Protein AF-A0A314ZQD2-F1 (afdb_monomer)

Secondary structure (DSSP, 8-state):
--EEEEES-EEEGGGS-TTSSTT-SEEEEES-EEES---GGGGTT-TT--EEEEES-B-GGG----TT-----------

Structure (mmCIF, N/CA/C/O backbone):
data_AF-A0A314ZQD2-F1
#
_entry.id   AF-A0A314ZQD2-F1
#
loop_
_atom_site.group_PDB
_atom_site.id
_atom_site.type_symbol
_atom_site.label_atom_id
_atom_site.label_alt_id
_atom_site.label_comp_id
_atom_site.label_asym_id
_atom_site.label_entity_id
_atom_site.label_seq_id
_atom_site.pdbx_PDB_ins_code
_atom_site.Cartn_x
_atom_site.Cartn_y
_atom_site.Cartn_z
_atom_site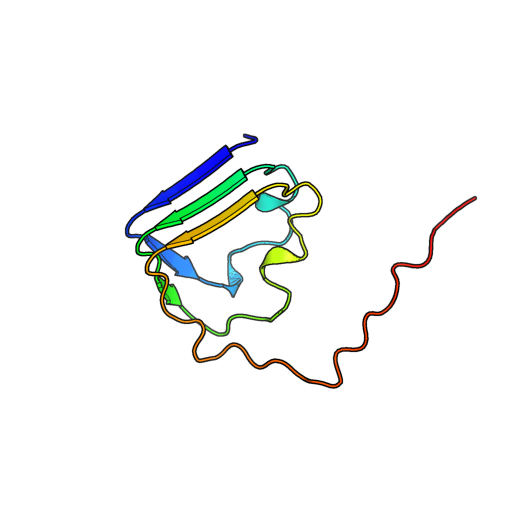.occupancy
_atom_site.B_iso_or_equiv
_atom_site.auth_seq_id
_atom_site.auth_comp_id
_atom_site.auth_asym_id
_atom_site.auth_atom_id
_atom_site.pdbx_PDB_model_num
ATOM 1 N N . MET A 1 1 ? -15.411 5.429 5.142 1.00 58.28 1 MET A N 1
ATOM 2 C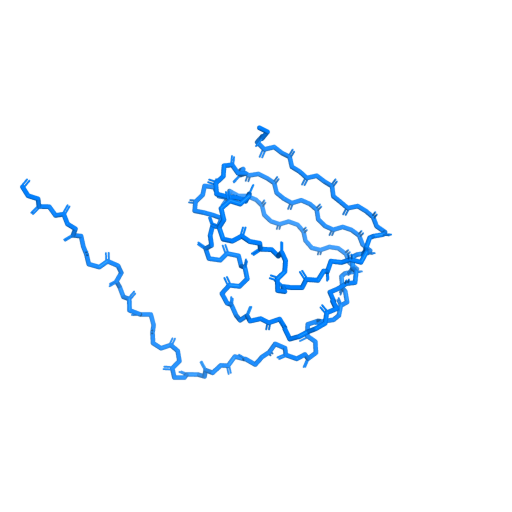 CA . MET A 1 1 ? -14.967 4.044 4.866 1.00 58.28 1 MET A CA 1
ATOM 3 C C . MET A 1 1 ? -13.790 3.767 5.783 1.00 58.28 1 MET A C 1
ATOM 5 O O . MET A 1 1 ? -12.864 4.556 5.740 1.00 58.28 1 MET A O 1
ATOM 9 N N . ARG A 1 2 ? -13.855 2.748 6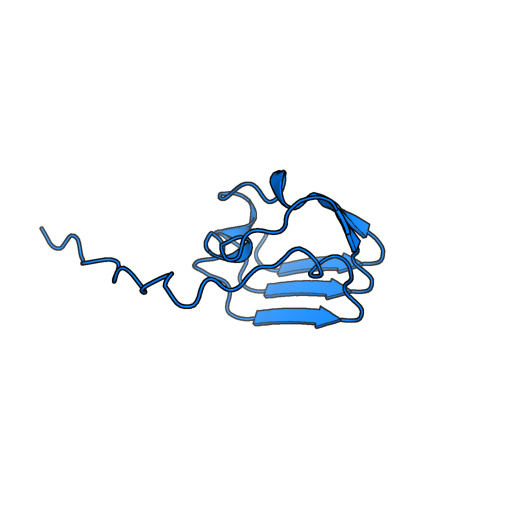.651 1.00 82.62 2 ARG A N 1
ATOM 10 C CA . ARG A 1 2 ? -12.770 2.415 7.605 1.00 82.62 2 ARG A CA 1
ATOM 11 C C . ARG A 1 2 ? -11.921 1.221 7.159 1.00 82.62 2 ARG A C 1
ATOM 13 O O . ARG A 1 2 ? -10.760 1.120 7.521 1.00 82.62 2 ARG A O 1
ATOM 20 N N . HIS A 1 3 ? -12.490 0.360 6.325 1.00 87.44 3 HIS A N 1
ATOM 21 C CA . HIS A 1 3 ? -11.823 -0.799 5.758 1.00 87.44 3 HIS A CA 1
ATOM 22 C C . HIS A 1 3 ? -11.775 -0.648 4.237 1.00 87.44 3 HIS A C 1
ATOM 24 O O . HIS A 1 3 ? -12.804 -0.354 3.621 1.00 87.44 3 HIS A O 1
ATOM 30 N N . LEU A 1 4 ? -10.599 -0.834 3.645 1.00 84.88 4 LEU A N 1
ATOM 31 C CA . LEU A 1 4 ? -10.397 -0.846 2.201 1.00 84.88 4 LEU A CA 1
ATOM 32 C C . LEU A 1 4 ? -9.629 -2.107 1.817 1.00 84.88 4 LEU A C 1
ATOM 34 O O . LEU A 1 4 ? -8.532 -2.340 2.314 1.00 84.88 4 LEU A O 1
ATOM 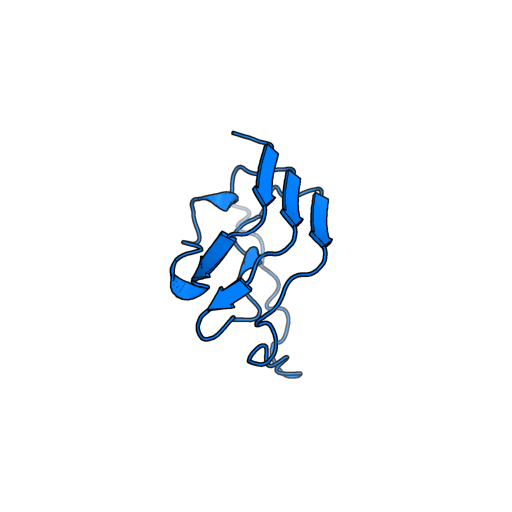38 N N . SER A 1 5 ? -10.202 -2.891 0.908 1.00 89.06 5 SER A N 1
ATOM 39 C CA . SER A 1 5 ? -9.546 -4.053 0.317 1.00 89.06 5 SER A CA 1
ATOM 40 C C . SER A 1 5 ? -9.425 -3.849 -1.187 1.00 89.06 5 SER A C 1
ATOM 42 O O . SER A 1 5 ? -10.421 -3.559 -1.854 1.00 89.06 5 SER A O 1
ATOM 44 N N . LEU A 1 6 ? -8.204 -3.946 -1.708 1.00 85.44 6 LEU A N 1
ATOM 45 C CA . LEU A 1 6 ? -7.900 -3.830 -3.129 1.00 85.44 6 LEU A CA 1
ATOM 46 C C . LEU A 1 6 ? -7.156 -5.083 -3.581 1.00 85.44 6 LEU A C 1
ATOM 48 O O . LEU A 1 6 ? -6.086 -5.405 -3.069 1.00 85.44 6 LEU A O 1
ATOM 52 N N . GLY A 1 7 ? -7.733 -5.770 -4.563 1.00 89.88 7 GLY A N 1
ATOM 53 C CA . GLY A 1 7 ? -7.195 -6.996 -5.139 1.00 89.88 7 GLY A CA 1
ATOM 54 C C . GLY A 1 7 ? -6.861 -6.820 -6.616 1.00 89.88 7 GLY A C 1
ATOM 55 O O . GLY A 1 7 ? -7.650 -6.213 -7.344 1.00 89.88 7 GLY A O 1
ATOM 56 N N . THR A 1 8 ? -5.751 -7.384 -7.100 1.00 89.31 8 THR A N 1
ATOM 57 C CA . THR A 1 8 ? -5.440 -7.484 -8.547 1.00 89.31 8 THR A CA 1
ATOM 58 C C . THR A 1 8 ? -5.426 -6.129 -9.278 1.00 89.31 8 THR A C 1
ATOM 60 O O . THR A 1 8 ? -5.793 -6.015 -10.449 1.00 89.31 8 THR A O 1
ATOM 63 N N . CYS A 1 9 ? -5.011 -5.064 -8.587 1.00 84.25 9 CYS A N 1
ATOM 64 C CA . CYS A 1 9 ? -5.056 -3.692 -9.097 1.00 84.25 9 CYS A CA 1
ATOM 65 C C . CYS A 1 9 ? -3.659 -3.108 -9.325 1.00 84.25 9 CYS A C 1
ATOM 67 O O . CYS A 1 9 ? -2.688 -3.474 -8.666 1.00 84.25 9 CYS A O 1
ATOM 69 N N . LYS A 1 10 ? -3.559 -2.134 -10.237 1.00 85.19 10 LYS A N 1
ATOM 70 C CA . LYS A 1 10 ? -2.354 -1.309 -10.388 1.00 85.19 10 LYS A CA 1
ATOM 71 C C . LYS A 1 10 ? -2.540 -0.010 -9.615 1.00 85.19 10 LYS A C 1
ATOM 73 O O . LYS A 1 10 ? -3.366 0.814 -10.002 1.00 85.19 10 LYS A O 1
ATOM 78 N N . LEU A 1 11 ? -1.770 0.179 -8.551 1.00 80.00 11 LEU A N 1
ATOM 79 C CA . LEU A 1 11 ? -1.750 1.429 -7.800 1.00 80.00 11 LEU A CA 1
ATOM 80 C C . LEU A 1 11 ? -0.596 2.292 -8.278 1.00 80.00 11 LEU A C 1
ATOM 82 O O . LEU A 1 11 ? 0.548 1.855 -8.311 1.00 80.00 11 LEU A O 1
ATOM 86 N N . ARG A 1 12 ? -0.878 3.540 -8.638 1.00 76.88 12 ARG A N 1
ATOM 87 C CA . ARG A 1 12 ? 0.193 4.512 -8.842 1.00 76.88 12 ARG A CA 1
ATOM 88 C C . ARG A 1 12 ? 0.526 5.159 -7.511 1.00 76.88 12 ARG A C 1
ATOM 90 O O . ARG A 1 12 ? -0.358 5.749 -6.892 1.00 76.88 12 ARG A O 1
ATOM 97 N N . ALA A 1 13 ? 1.781 5.046 -7.091 1.00 69.12 13 ALA A N 1
ATOM 98 C CA . ALA A 1 13 ? 2.226 5.539 -5.792 1.00 69.12 13 ALA A CA 1
ATOM 99 C C . ALA A 1 13 ? 2.014 7.054 -5.640 1.00 69.12 13 ALA A C 1
ATOM 101 O O . ALA A 1 13 ? 1.517 7.503 -4.615 1.00 69.12 13 ALA A O 1
ATOM 102 N N . ASN A 1 14 ? 2.216 7.817 -6.718 1.00 65.56 14 ASN A N 1
ATOM 103 C CA . ASN A 1 14 ? 1.947 9.259 -6.757 1.00 65.56 14 ASN A CA 1
ATOM 104 C C . ASN A 1 14 ? 0.463 9.653 -6.595 1.00 65.56 14 ASN A C 1
ATOM 106 O O . ASN A 1 14 ? 0.151 10.824 -6.407 1.00 65.56 14 ASN A O 1
ATOM 110 N N . ASN A 1 15 ? -0.458 8.693 -6.714 1.00 60.19 15 ASN A N 1
ATOM 111 C CA . ASN A 1 15 ? -1.902 8.899 -6.608 1.00 60.19 15 ASN A CA 1
ATOM 112 C C . ASN A 1 15 ? -2.481 8.360 -5.301 1.00 60.19 15 ASN A C 1
ATOM 114 O O . ASN A 1 15 ? -3.687 8.499 -5.066 1.00 60.19 15 ASN A O 1
ATOM 118 N N . ILE A 1 16 ? -1.642 7.793 -4.429 1.00 64.56 16 ILE A N 1
ATOM 119 C CA . ILE A 1 16 ? -1.979 7.604 -3.020 1.00 64.56 16 ILE A CA 1
ATOM 120 C C . ILE A 1 16 ? -1.904 8.984 -2.369 1.00 64.56 16 ILE A C 1
ATOM 122 O O . ILE A 1 16 ? -0.990 9.342 -1.641 1.00 64.56 16 ILE A O 1
ATOM 126 N N . SER A 1 17 ? -2.858 9.830 -2.748 1.00 55.84 17 SER A N 1
ATOM 127 C CA . SER A 1 17 ? -2.989 11.179 -2.234 1.00 55.84 17 SER A CA 1
ATOM 128 C C . SER A 1 17 ? -3.163 11.098 -0.722 1.00 55.84 17 SER A C 1
ATOM 130 O O . SER A 1 17 ? -4.094 10.432 -0.254 1.00 55.84 17 SER A O 1
ATOM 132 N N . VAL A 1 18 ? -2.301 11.831 -0.018 1.00 58.09 18 VAL A N 1
ATOM 133 C CA . VAL A 1 18 ? -2.063 11.942 1.436 1.00 58.09 18 VAL A CA 1
ATOM 134 C C . VAL A 1 18 ? -3.337 12.178 2.287 1.00 58.09 18 VAL A C 1
ATOM 136 O O . VAL A 1 18 ? -3.286 12.239 3.505 1.00 58.09 18 VAL A O 1
ATOM 139 N N . GLY A 1 19 ? -4.524 12.284 1.686 1.00 60.91 19 GLY A N 1
ATOM 140 C CA . GLY A 1 19 ? -5.799 12.442 2.393 1.00 60.91 19 GLY A CA 1
ATOM 141 C C . GLY A 1 19 ? -6.791 11.283 2.259 1.00 6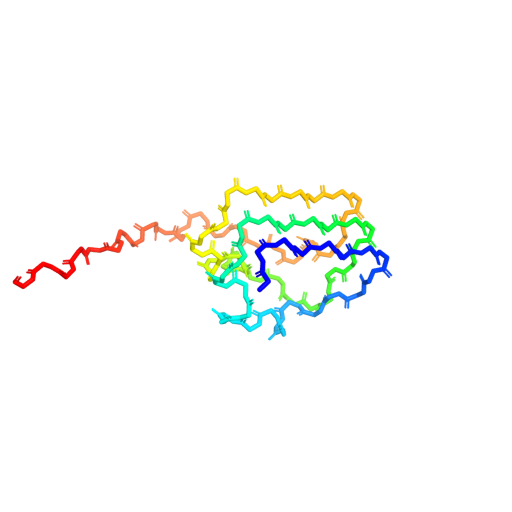0.91 19 GLY A C 1
ATOM 142 O O . GLY A 1 19 ? -7.701 11.182 3.075 1.00 60.91 19 GLY A O 1
ATOM 143 N N . ARG A 1 20 ? -6.671 10.395 1.260 1.00 65.31 20 ARG A N 1
ATOM 144 C CA . ARG A 1 20 ? -7.721 9.376 1.021 1.00 65.31 20 ARG A CA 1
ATOM 145 C C . ARG A 1 20 ? -7.687 8.225 2.017 1.00 65.31 20 ARG A C 1
ATOM 147 O O . ARG A 1 20 ? -8.717 7.599 2.252 1.00 65.31 20 ARG A O 1
ATOM 154 N N . PHE A 1 21 ? -6.520 7.954 2.589 1.00 72.38 21 PHE A N 1
ATOM 155 C CA . PHE A 1 21 ? -6.313 6.839 3.509 1.00 72.38 21 PHE A CA 1
ATOM 156 C C . PHE A 1 21 ? -6.200 7.266 4.975 1.00 72.38 21 PHE A C 1
ATOM 158 O O . PHE A 1 21 ? -6.163 6.410 5.849 1.00 72.38 21 PHE A O 1
ATOM 165 N N . SER A 1 22 ? -6.263 8.567 5.274 1.00 73.81 22 SER A N 1
ATOM 166 C CA . SER A 1 22 ? -6.196 9.094 6.649 1.00 73.81 22 SER A CA 1
ATOM 167 C C . SER A 1 22 ? -7.354 8.660 7.548 1.00 73.81 22 SER A C 1
ATOM 169 O O . SER A 1 22 ? -7.268 8.727 8.771 1.00 73.81 22 SER A O 1
ATOM 171 N N . THR A 1 23 ? -8.453 8.200 6.950 1.00 81.94 23 THR A N 1
ATOM 172 C CA . THR A 1 23 ? -9.627 7.688 7.671 1.00 81.94 23 THR A CA 1
ATOM 173 C C . THR A 1 23 ? -9.709 6.162 7.698 1.00 81.94 23 THR A C 1
ATOM 175 O O . THR A 1 23 ? -10.623 5.622 8.327 1.00 81.94 23 THR A O 1
ATOM 178 N N . LEU A 1 24 ? -8.782 5.467 7.028 1.00 83.31 24 LEU A N 1
ATOM 179 C CA . LEU A 1 24 ? -8.734 4.010 7.026 1.00 83.31 24 LEU A CA 1
ATOM 180 C C . LEU A 1 24 ? -8.089 3.501 8.309 1.00 83.31 24 LEU A C 1
ATOM 182 O O . LEU A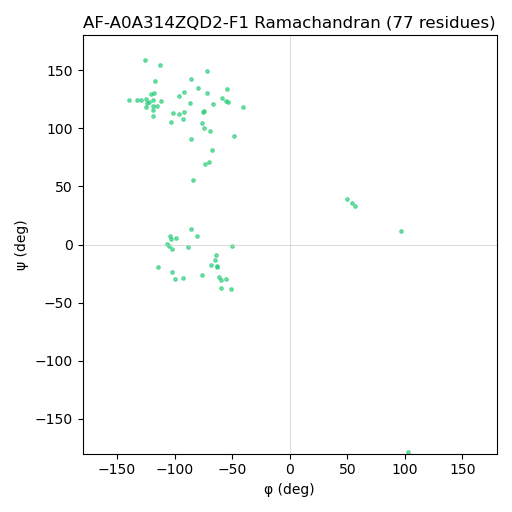 1 24 ? -7.036 3.980 8.712 1.00 83.31 24 LEU A O 1
ATOM 186 N N . THR A 1 25 ? -8.719 2.493 8.898 1.00 88.38 25 THR A N 1
ATOM 187 C CA . THR A 1 25 ? -8.180 1.702 10.007 1.00 88.38 25 THR A CA 1
ATOM 188 C C . THR A 1 25 ? -7.606 0.383 9.506 1.00 88.38 25 THR A C 1
ATOM 190 O O . THR A 1 25 ? -6.640 -0.125 10.063 1.00 88.38 25 THR A O 1
ATOM 193 N N . ASN A 1 26 ? -8.144 -0.152 8.407 1.00 89.00 26 ASN A N 1
ATOM 194 C CA . ASN A 1 26 ? -7.701 -1.413 7.827 1.00 89.00 26 ASN A CA 1
ATOM 195 C C . ASN A 1 26 ? -7.507 -1.265 6.317 1.00 89.00 26 ASN A C 1
ATOM 197 O O . ASN A 1 26 ? -8.445 -0.901 5.599 1.00 89.00 26 ASN A O 1
ATOM 201 N N . LEU A 1 27 ? -6.310 -1.598 5.841 1.00 87.19 27 LEU A N 1
ATOM 202 C CA . LEU A 1 27 ? -5.954 -1.602 4.427 1.00 87.19 27 LEU A CA 1
ATOM 203 C C . LEU A 1 27 ? -5.415 -2.977 4.041 1.00 87.19 27 LEU A C 1
ATOM 205 O O . LEU A 1 27 ? -4.398 -3.425 4.566 1.00 87.19 27 LEU A O 1
ATOM 209 N N . VAL A 1 28 ? -6.098 -3.638 3.112 1.00 90.00 28 VAL A N 1
ATOM 210 C CA . VAL A 1 28 ? -5.707 -4.942 2.574 1.00 90.00 28 VAL A CA 1
ATOM 211 C C . VAL A 1 28 ? -5.390 -4.776 1.096 1.00 90.00 28 VAL A C 1
ATOM 213 O O . VAL A 1 28 ? -6.247 -4.364 0.316 1.00 90.00 28 VAL A O 1
ATOM 216 N N . LEU A 1 29 ? -4.153 -5.071 0.709 1.00 87.69 29 LEU A N 1
ATOM 217 C CA . LEU A 1 29 ? -3.696 -5.053 -0.675 1.00 87.69 29 LEU A CA 1
ATOM 218 C C . LEU A 1 29 ? -3.244 -6.464 -1.055 1.00 87.69 29 LEU A C 1
ATOM 220 O O . LEU A 1 29 ? -2.274 -6.965 -0.490 1.00 87.69 29 LEU A O 1
ATOM 224 N N . CYS A 1 30 ? -3.935 -7.082 -2.012 1.00 93.38 30 CYS A N 1
ATOM 225 C CA . CYS A 1 30 ? -3.631 -8.423 -2.514 1.00 93.38 30 CYS A CA 1
ATOM 226 C C . CYS A 1 30 ? -3.341 -8.374 -4.018 1.00 93.38 30 CYS A C 1
ATOM 228 O O . CYS A 1 30 ? -4.127 -7.815 -4.782 1.00 93.38 30 CYS A O 1
ATOM 230 N N . ASP A 1 31 ? -2.233 -8.956 -4.471 1.00 92.00 31 ASP A N 1
ATOM 231 C CA . ASP A 1 31 ? -1.853 -8.986 -5.894 1.00 92.00 31 ASP A CA 1
ATOM 232 C C . ASP A 1 31 ? -1.824 -7.579 -6.532 1.00 92.00 31 ASP A C 1
ATOM 234 O O . ASP A 1 31 ? -2.203 -7.367 -7.689 1.00 92.00 31 ASP A O 1
ATOM 238 N N . VAL A 1 32 ? -1.412 -6.576 -5.748 1.00 86.50 32 VAL A N 1
ATOM 239 C CA . VAL A 1 32 ? -1.358 -5.175 -6.177 1.00 86.50 32 VAL A CA 1
ATOM 240 C C . VAL A 1 32 ? 0.014 -4.847 -6.749 1.00 86.50 32 VAL A C 1
ATOM 242 O O . VAL A 1 32 ? 1.046 -5.090 -6.126 1.00 86.50 32 VAL A O 1
ATOM 245 N N . LYS A 1 33 ? 0.036 -4.222 -7.928 1.00 87.88 33 LYS A N 1
ATOM 246 C CA . LYS A 1 33 ? 1.265 -3.701 -8.534 1.00 87.88 33 LYS A CA 1
ATOM 247 C C . LYS A 1 33 ? 1.358 -2.194 -8.333 1.00 87.88 33 LYS A C 1
ATOM 249 O O . LYS A 1 33 ? 0.589 -1.443 -8.936 1.00 87.88 33 LYS A O 1
ATOM 254 N N . PHE A 1 34 ? 2.325 -1.762 -7.539 1.00 83.94 34 PHE A N 1
ATOM 255 C CA . PHE A 1 34 ? 2.726 -0.370 -7.439 1.00 83.94 34 PHE A CA 1
ATOM 256 C C . PHE A 1 34 ? 3.476 0.042 -8.711 1.00 83.94 34 PHE A C 1
ATOM 258 O O . PHE A 1 34 ? 4.341 -0.675 -9.213 1.00 83.94 34 PHE A O 1
ATOM 265 N N . VAL A 1 35 ? 3.077 1.168 -9.294 1.00 83.38 35 VAL A N 1
ATOM 266 C CA . VAL A 1 35 ? 3.628 1.696 -10.544 1.00 83.38 35 VAL A CA 1
ATOM 267 C C . VAL A 1 35 ? 4.111 3.124 -10.308 1.00 83.38 35 VAL A C 1
ATOM 269 O O . VAL A 1 35 ? 3.326 3.980 -9.897 1.00 83.38 35 VAL A O 1
ATOM 272 N N . GLY A 1 36 ? 5.379 3.379 -10.630 1.00 77.12 36 GLY A N 1
ATOM 273 C CA . GLY A 1 36 ? 6.063 4.651 -10.380 1.00 77.12 36 GLY A CA 1
ATOM 274 C C . GLY A 1 36 ? 6.996 4.575 -9.171 1.00 77.12 36 GLY A C 1
ATOM 275 O O . GLY A 1 36 ? 7.125 3.517 -8.560 1.00 77.12 36 GLY A O 1
ATOM 276 N N . GLU A 1 37 ? 7.643 5.691 -8.838 1.00 73.00 37 GLU A N 1
ATOM 277 C CA . GLU A 1 37 ? 8.456 5.782 -7.623 1.00 73.00 37 GLU A CA 1
ATOM 278 C C . GLU A 1 37 ? 7.561 5.676 -6.390 1.00 73.00 37 GLU A C 1
ATOM 280 O O . GLU A 1 37 ? 6.623 6.456 -6.206 1.00 73.00 37 GLU A O 1
ATOM 285 N N . VAL A 1 38 ? 7.835 4.664 -5.569 1.00 72.69 38 VAL A N 1
ATOM 286 C CA . VAL A 1 38 ? 7.180 4.474 -4.281 1.00 72.69 38 VAL A CA 1
ATOM 287 C C . VAL A 1 38 ? 8.036 5.151 -3.224 1.00 72.69 38 VAL A C 1
ATOM 289 O O . VAL A 1 38 ? 9.112 4.659 -2.891 1.00 72.69 38 VAL A O 1
ATOM 292 N N . GLU A 1 39 ? 7.562 6.279 -2.704 1.00 72.12 39 GLU A N 1
ATOM 293 C CA . GLU A 1 39 ? 8.246 6.953 -1.604 1.00 72.12 39 GLU A CA 1
ATOM 294 C C . GLU A 1 39 ? 8.092 6.171 -0.288 1.00 72.12 39 GLU A C 1
ATOM 296 O O . GLU A 1 39 ? 7.039 5.569 -0.049 1.00 72.12 39 GLU A O 1
ATOM 301 N N . PRO A 1 40 ? 9.079 6.240 0.624 1.00 68.50 40 PRO A N 1
ATOM 302 C CA . PRO A 1 40 ? 8.980 5.641 1.960 1.00 68.50 40 PRO A CA 1
ATOM 303 C C . PRO A 1 40 ? 7.747 6.119 2.740 1.00 68.50 40 PRO A C 1
ATOM 305 O O . PRO A 1 40 ? 7.158 5.380 3.525 1.00 68.50 40 PRO A O 1
ATOM 308 N N . ARG A 1 41 ? 7.305 7.352 2.467 1.00 72.50 41 ARG A N 1
ATOM 309 C CA . ARG A 1 41 ? 6.162 8.010 3.111 1.00 72.50 41 ARG A CA 1
ATOM 310 C C . ARG A 1 41 ? 4.810 7.677 2.472 1.00 72.50 41 ARG A C 1
ATOM 312 O O . ARG A 1 41 ? 3.817 8.316 2.800 1.00 72.50 41 ARG A O 1
ATOM 319 N N . LEU A 1 42 ? 4.723 6.661 1.612 1.00 72.94 42 LEU A N 1
ATOM 320 C CA . LEU A 1 42 ? 3.477 6.287 0.926 1.00 72.94 42 LEU A CA 1
ATOM 321 C C . LEU A 1 42 ? 2.281 6.109 1.878 1.00 72.94 42 LEU A C 1
ATOM 323 O O . LEU A 1 42 ? 1.158 6.500 1.560 1.00 72.94 42 LEU A O 1
ATOM 327 N N . PHE A 1 43 ? 2.530 5.532 3.054 1.00 73.94 43 PHE A N 1
ATOM 328 C CA . PHE A 1 43 ? 1.511 5.274 4.070 1.00 73.94 43 PHE A CA 1
ATOM 329 C C . PHE A 1 43 ? 1.543 6.267 5.240 1.00 73.94 43 PHE A C 1
ATOM 331 O O . PHE A 1 43 ? 0.750 6.111 6.163 1.00 73.94 43 PHE A O 1
ATOM 338 N N . SER A 1 44 ? 2.387 7.308 5.210 1.00 73.50 44 SER A N 1
ATOM 339 C CA . SER A 1 44 ? 2.499 8.280 6.317 1.00 73.50 44 SER A CA 1
ATOM 340 C C . SER A 1 44 ? 1.178 9.003 6.599 1.00 73.50 44 SER A C 1
ATOM 342 O O . SER A 1 44 ? 0.858 9.337 7.733 1.00 73.50 44 SER A O 1
ATOM 344 N N . SER A 1 45 ? 0.367 9.182 5.556 1.00 72.88 45 SER A N 1
ATOM 345 C CA . SER A 1 45 ? -0.977 9.751 5.640 1.00 72.88 45 SER A CA 1
ATOM 346 C C . SER A 1 45 ? -2.006 8.883 6.351 1.00 72.88 45 SER A C 1
ATOM 348 O O . SER A 1 45 ? -3.071 9.379 6.718 1.00 72.88 45 SER A O 1
ATOM 350 N N . CYS A 1 46 ? -1.737 7.591 6.517 1.00 76.38 46 CYS A N 1
ATOM 351 C CA . CYS A 1 46 ? -2.672 6.635 7.090 1.00 76.38 46 CYS A CA 1
ATOM 352 C C . CYS A 1 46 ? -2.591 6.680 8.626 1.00 76.38 46 CYS A C 1
ATOM 354 O O . CYS A 1 46 ? -2.346 5.669 9.273 1.00 76.38 46 CYS A O 1
ATOM 356 N N . SER A 1 47 ? -2.783 7.862 9.220 1.00 78.00 47 SER A N 1
ATOM 357 C CA . SER A 1 47 ? -2.562 8.114 10.655 1.00 78.00 47 SER A CA 1
ATOM 358 C C . SER A 1 47 ? -3.465 7.309 11.592 1.00 78.00 47 SER A C 1
ATOM 360 O O . SER A 1 47 ? -3.158 7.164 12.770 1.00 78.00 47 SER A O 1
ATOM 362 N N . LYS A 1 48 ? -4.583 6.784 11.081 1.00 83.38 48 LYS A N 1
ATOM 363 C CA . LYS A 1 48 ? -5.536 5.952 11.830 1.00 83.38 48 LYS A CA 1
ATOM 364 C C . LYS A 1 48 ? -5.436 4.466 11.491 1.00 83.38 48 LYS A C 1
ATOM 366 O O . LYS A 1 48 ? -6.300 3.704 11.911 1.00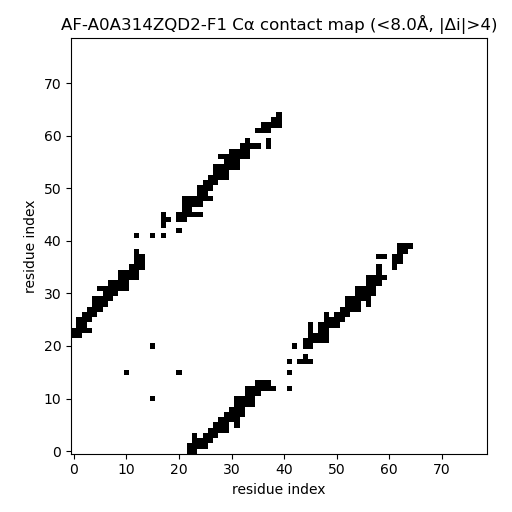 83.38 48 LYS A O 1
ATOM 371 N N . LEU A 1 49 ? -4.439 4.065 10.701 1.00 82.69 49 LEU A N 1
ATOM 372 C CA . LEU A 1 49 ? -4.304 2.697 10.225 1.00 82.69 49 LEU A CA 1
ATOM 373 C C . LEU A 1 49 ? -3.806 1.791 11.350 1.00 82.69 49 LEU A C 1
ATOM 375 O O . LEU A 1 49 ? -2.678 1.909 11.811 1.00 82.69 49 LEU A O 1
ATOM 379 N N . GLU A 1 50 ? -4.656 0.861 11.761 1.00 89.12 50 GLU A N 1
ATOM 380 C CA . GLU A 1 50 ? -4.362 -0.151 12.776 1.00 89.12 50 GLU A CA 1
ATOM 381 C C . GLU A 1 50 ? -3.830 -1.438 12.135 1.00 89.12 50 GLU A C 1
ATOM 383 O O . GLU A 1 50 ? -3.067 -2.183 12.746 1.00 89.12 50 GLU A O 1
ATOM 388 N N . SER A 1 51 ? -4.232 -1.717 10.891 1.00 88.06 51 SER A N 1
ATOM 389 C CA . SER A 1 51 ? -3.857 -2.933 10.176 1.00 88.06 51 SER A CA 1
ATOM 390 C C . SER A 1 51 ? -3.540 -2.655 8.710 1.00 88.06 51 SER A C 1
ATOM 392 O O . SER A 1 51 ? -4.378 -2.147 7.958 1.00 88.06 51 SER A O 1
ATOM 394 N N . LEU A 1 52 ? -2.333 -3.048 8.297 1.00 85.56 52 LEU A N 1
ATOM 395 C CA . LEU A 1 52 ? -1.886 -3.063 6.910 1.00 85.56 52 LEU A CA 1
ATOM 396 C C . LEU A 1 52 ? -1.538 -4.496 6.510 1.00 85.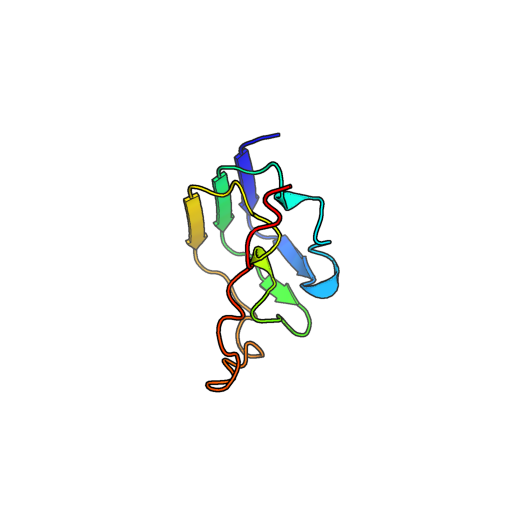56 52 LEU A C 1
ATOM 398 O O . LEU A 1 52 ? -0.634 -5.102 7.079 1.00 85.56 52 LEU A O 1
ATOM 402 N N . THR A 1 53 ? -2.240 -5.028 5.515 1.00 89.75 53 THR A N 1
ATOM 403 C CA . THR A 1 53 ? -1.926 -6.327 4.911 1.00 89.75 53 THR A CA 1
ATOM 404 C C . THR A 1 53 ? -1.440 -6.112 3.487 1.00 89.75 53 THR A C 1
ATOM 406 O O . THR A 1 53 ? -2.148 -5.524 2.670 1.00 89.75 53 THR A O 1
ATOM 409 N N . LEU A 1 54 ? -0.236 -6.600 3.196 1.00 85.56 54 LEU A N 1
ATOM 410 C CA . LEU A 1 54 ? 0.355 -6.614 1.861 1.00 85.56 54 LEU A CA 1
ATOM 411 C C . LEU A 1 54 ? 0.600 -8.068 1.465 1.00 85.56 54 LEU A C 1
ATOM 413 O O . LEU A 1 54 ? 1.471 -8.729 2.025 1.00 85.56 54 LEU A O 1
ATOM 417 N N . GLU A 1 55 ? -0.155 -8.568 0.498 1.00 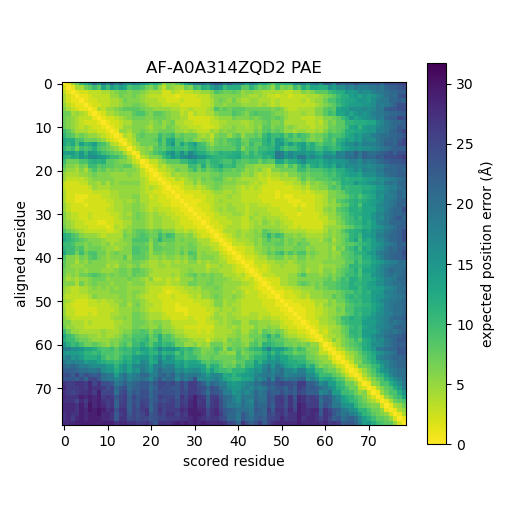90.69 55 GLU A N 1
ATOM 418 C CA . GLU A 1 55 ? -0.049 -9.941 0.023 1.00 90.69 55 GLU A CA 1
ATOM 419 C C . GLU A 1 55 ? 0.255 -9.947 -1.475 1.00 90.69 55 GLU A C 1
ATOM 421 O O . GLU A 1 55 ? -0.490 -9.376 -2.270 1.00 90.69 55 GLU A O 1
ATOM 426 N N . ARG A 1 56 ? 1.360 -10.592 -1.877 1.00 88.75 56 ARG A N 1
ATOM 427 C CA . ARG A 1 56 ? 1.789 -10.672 -3.289 1.00 88.75 56 ARG A CA 1
ATOM 428 C C . ARG A 1 56 ? 1.813 -9.299 -3.985 1.00 88.75 56 ARG A C 1
ATOM 430 O O . ARG A 1 56 ? 1.416 -9.157 -5.137 1.00 88.75 56 ARG A O 1
ATOM 437 N N . CYS A 1 57 ? 2.256 -8.266 -3.274 1.00 85.50 57 CYS A N 1
ATOM 438 C CA . CYS A 1 57 ? 2.388 -6.927 -3.834 1.00 85.50 57 CYS A CA 1
ATOM 439 C C . CYS A 1 57 ? 3.740 -6.757 -4.545 1.00 85.50 57 CYS A C 1
ATOM 441 O O . CYS A 1 57 ? 4.766 -7.237 -4.068 1.00 85.50 57 CYS A O 1
ATOM 443 N N . PHE A 1 58 ? 3.747 -6.030 -5.663 1.00 84.31 58 PHE A N 1
ATOM 444 C CA . PHE A 1 58 ? 4.924 -5.817 -6.517 1.00 84.31 58 PHE A CA 1
ATOM 445 C C . PHE A 1 58 ? 5.184 -4.325 -6.736 1.00 84.31 58 PHE A C 1
ATOM 447 O O . PHE A 1 58 ? 4.253 -3.530 -6.654 1.00 84.31 58 PHE A O 1
ATOM 454 N N . GLY A 1 59 ? 6.412 -3.937 -7.096 1.00 79.19 59 GLY A N 1
ATOM 455 C CA . GLY A 1 59 ? 6.740 -2.543 -7.437 1.00 79.19 59 GLY A CA 1
ATOM 456 C C . GLY A 1 59 ? 7.351 -1.712 -6.306 1.00 79.19 59 GLY A C 1
ATOM 457 O O . GLY A 1 59 ? 7.513 -0.509 -6.461 1.00 79.19 59 GLY A O 1
ATOM 458 N N . PHE A 1 60 ? 7.749 -2.346 -5.200 1.00 73.19 60 PHE A N 1
ATOM 459 C CA . PHE A 1 60 ? 8.584 -1.727 -4.160 1.00 73.19 60 PHE A CA 1
ATOM 460 C C . PHE A 1 60 ? 10.082 -1.716 -4.515 1.00 73.19 60 PHE A C 1
ATOM 462 O O . PHE A 1 60 ? 10.910 -1.352 -3.693 1.00 73.19 60 PHE A O 1
ATOM 469 N N . GLU A 1 61 ? 10.452 -2.107 -5.736 1.00 72.00 61 GLU A N 1
ATOM 470 C CA . GLU A 1 61 ? 11.845 -2.158 -6.211 1.00 72.00 61 GLU A CA 1
ATOM 471 C C . GLU A 1 61 ? 12.520 -0.776 -6.205 1.00 72.00 61 GLU A C 1
ATOM 473 O O . GLU A 1 61 ? 13.732 -0.671 -6.041 1.00 72.00 61 GLU A O 1
ATOM 478 N N . SER A 1 62 ? 11.731 0.290 -6.361 1.00 65.25 62 SER A N 1
ATOM 479 C CA . SER A 1 62 ? 12.199 1.679 -6.282 1.00 65.25 62 SER A CA 1
ATOM 480 C C . SER A 1 62 ? 12.175 2.250 -4.862 1.00 65.25 62 SER A C 1
ATOM 482 O O . SER A 1 62 ? 12.560 3.402 -4.678 1.00 65.25 62 SER A O 1
ATOM 484 N N . LEU A 1 63 ? 11.715 1.483 -3.867 1.00 65.75 63 LEU A N 1
ATOM 485 C CA . LEU A 1 63 ? 11.612 1.948 -2.489 1.00 65.75 63 LEU A CA 1
ATOM 486 C C . LEU A 1 63 ? 13.017 1.995 -1.885 1.00 65.75 63 LEU A C 1
ATOM 488 O O . LEU A 1 63 ? 13.609 0.978 -1.526 1.00 65.75 63 LEU A O 1
ATOM 492 N N . ARG A 1 64 ? 13.584 3.199 -1.840 1.00 62.28 64 ARG A N 1
ATOM 493 C CA . ARG A 1 64 ? 14.883 3.457 -1.224 1.00 62.28 64 ARG A CA 1
ATOM 494 C C . ARG A 1 64 ? 14.659 3.849 0.224 1.00 62.28 64 ARG A C 1
ATOM 496 O O . ARG A 1 64 ? 14.082 4.894 0.497 1.00 62.28 64 ARG A O 1
ATOM 503 N N . PHE A 1 65 ? 15.125 3.007 1.136 1.00 58.03 65 PHE A N 1
ATOM 504 C CA . PHE A 1 65 ? 15.287 3.401 2.526 1.00 58.03 65 PHE A CA 1
ATOM 505 C C . PHE A 1 65 ? 16.538 4.266 2.595 1.00 58.03 65 PHE A C 1
ATOM 507 O O . PHE A 1 65 ? 17.646 3.746 2.462 1.00 58.03 65 PHE A O 1
ATOM 514 N N . ASP A 1 66 ? 16.361 5.578 2.721 1.00 60.62 66 ASP A N 1
ATOM 515 C CA . ASP A 1 66 ? 17.474 6.441 3.087 1.00 60.62 66 ASP A CA 1
ATOM 516 C C . ASP A 1 66 ? 17.742 6.221 4.584 1.00 60.62 66 ASP A C 1
ATOM 518 O O . ASP A 1 66 ? 16.867 6.501 5.405 1.00 60.62 66 ASP A O 1
ATOM 522 N N . PRO A 1 67 ? 18.903 5.672 4.981 1.00 57.12 67 PRO A N 1
ATOM 523 C CA . PRO A 1 67 ? 19.231 5.495 6.393 1.00 57.12 67 PRO A CA 1
ATOM 524 C C . PRO A 1 67 ? 19.363 6.833 7.141 1.00 57.12 67 PRO A C 1
ATOM 526 O O . PRO A 1 67 ? 19.469 6.824 8.366 1.00 57.12 67 PRO A O 1
ATOM 529 N N . HIS A 1 68 ? 19.362 7.963 6.424 1.00 57.47 68 HIS A N 1
ATOM 530 C CA . HIS A 1 68 ? 19.404 9.314 6.967 1.00 57.47 68 HIS A CA 1
ATOM 531 C C . HIS A 1 68 ? 18.026 10.001 7.036 1.00 57.47 68 HIS A C 1
ATOM 533 O O . HIS A 1 68 ? 17.969 11.172 7.419 1.00 57.47 68 HIS A O 1
ATOM 539 N N . ASP A 1 69 ? 16.930 9.295 6.712 1.00 57.00 69 ASP A N 1
ATOM 540 C CA . ASP A 1 69 ? 15.550 9.725 6.997 1.00 57.00 69 ASP A CA 1
ATOM 541 C C . ASP A 1 69 ? 15.347 9.626 8.526 1.00 57.00 69 ASP A C 1
ATOM 543 O O . ASP A 1 69 ? 14.737 8.705 9.073 1.00 57.00 69 ASP A O 1
ATOM 547 N N . SER A 1 70 ? 15.996 10.540 9.250 1.00 50.88 70 SER A N 1
ATOM 548 C CA . SER A 1 70 ? 15.809 10.746 10.677 1.00 50.88 70 SER A CA 1
ATOM 549 C C . SER A 1 70 ? 14.329 10.998 10.908 1.00 50.88 70 SER A C 1
ATOM 551 O O . SER A 1 70 ? 13.765 11.910 10.309 1.00 50.88 70 SER A O 1
ATOM 553 N N . PHE A 1 71 ? 13.715 10.179 11.763 1.00 52.28 71 PHE A N 1
ATOM 554 C CA . PHE A 1 71 ? 12.427 10.458 12.385 1.00 52.28 71 PHE A CA 1
ATOM 555 C C . PHE A 1 71 ? 12.485 11.886 12.958 1.00 52.28 71 PHE A C 1
ATOM 557 O O . PHE A 1 71 ? 12.988 12.093 14.061 1.00 52.28 71 PHE A O 1
ATOM 564 N N . GLU A 1 72 ? 12.036 12.885 12.197 1.00 51.84 72 GLU A N 1
ATOM 565 C CA . GLU A 1 72 ? 11.632 14.157 12.776 1.00 51.84 72 GLU A CA 1
ATOM 566 C C . GLU A 1 72 ? 10.360 13.846 13.551 1.00 51.84 72 GLU A C 1
ATOM 568 O O . GLU A 1 72 ? 9.274 13.660 12.998 1.00 51.84 72 GLU A O 1
ATOM 573 N N . ASP A 1 73 ? 10.580 13.662 14.849 1.00 47.25 73 ASP A N 1
ATOM 574 C CA . ASP A 1 73 ? 9.579 13.655 15.894 1.00 47.25 73 ASP A CA 1
ATOM 575 C C . ASP A 1 73 ? 8.578 14.772 15.581 1.00 47.25 73 ASP A C 1
ATOM 577 O O . ASP A 1 73 ? 8.951 15.944 15.466 1.00 47.25 73 ASP A O 1
ATOM 581 N N . ALA A 1 74 ? 7.315 14.406 15.371 1.00 51.88 74 ALA A N 1
ATOM 582 C CA . ALA A 1 74 ? 6.228 15.362 15.272 1.00 51.88 74 ALA A CA 1
ATOM 583 C C . ALA A 1 74 ? 6.062 15.994 16.661 1.00 51.88 74 ALA A C 1
ATOM 585 O O . ALA A 1 74 ? 5.242 15.556 17.466 1.00 51.88 74 ALA A O 1
ATOM 586 N N . GLY A 1 75 ? 6.915 16.979 16.950 1.00 46.12 75 GLY A N 1
ATOM 587 C CA . GLY A 1 75 ? 6.891 17.781 18.159 1.00 46.12 75 GLY A CA 1
ATOM 588 C C . GLY A 1 75 ? 5.508 18.388 18.328 1.00 46.12 75 GLY A C 1
ATOM 589 O O . GLY A 1 75 ? 4.996 19.052 17.426 1.00 46.12 75 GLY A O 1
ATOM 590 N N . GLY A 1 76 ? 4.903 18.084 19.474 1.00 50.25 76 GLY A N 1
ATOM 591 C CA . GLY A 1 76 ? 3.558 18.484 19.840 1.00 50.25 76 GLY A CA 1
ATOM 592 C C . GLY A 1 76 ? 3.339 19.989 19.742 1.00 50.25 76 GLY A C 1
ATOM 593 O O . GLY A 1 76 ? 4.122 20.793 20.244 1.00 50.25 76 GLY A O 1
ATOM 594 N N . GLU A 1 77 ? 2.222 20.352 19.127 1.00 52.78 77 GLU A N 1
ATOM 595 C CA . GLU A 1 77 ? 1.585 21.641 19.343 1.00 52.78 77 GLU A CA 1
ATOM 596 C C . GLU A 1 77 ? 0.676 21.480 20.569 1.00 52.78 77 GLU A C 1
ATOM 598 O O . GLU A 1 77 ? -0.467 21.037 20.463 1.00 52.78 77 GLU A O 1
ATOM 603 N N . GLU A 1 78 ? 1.224 21.759 21.753 1.00 48.34 78 GLU A N 1
ATOM 604 C CA . GLU A 1 78 ? 0.443 21.996 22.969 1.00 48.34 78 GLU A CA 1
ATOM 605 C C . GLU A 1 78 ? 0.429 23.514 23.206 1.00 48.34 78 GLU A C 1
ATOM 607 O O . GLU A 1 78 ? 1.452 24.105 23.562 1.00 48.34 78 GLU A O 1
ATOM 612 N N . VAL A 1 79 ? -0.717 24.145 22.926 1.00 59.00 79 VAL A N 1
ATOM 613 C CA . VAL A 1 79 ? -1.052 25.530 23.309 1.00 59.00 79 VAL A CA 1
ATOM 614 C C . VAL A 1 79 ? -1.811 25.563 24.626 1.00 59.00 79 VAL A C 1
ATOM 616 O O . VAL A 1 79 ? -2.616 24.634 24.867 1.00 59.00 79 VAL A O 1
#

pLDDT: mean 73.79, std 13.44, range [46.12, 93.38]

Solvent-accessible surface area (backbone atoms only — not comparable to full-atom values): 4755 Å² total; per-residue (Å²): 116,45,69,48,78,48,65,74,40,78,44,44,43,84,68,57,50,69,68,78,43,37,61,22,32,32,41,38,35,33,48,26,34,41,45,66,69,32,58,84,63,64,62,66,34,30,78,50,50,78,41,80,44,80,38,75,60,43,44,63,84,60,46,64,82,60,93,77,71,66,83,74,72,84,73,80,89,81,130

InterPro domains:
  IPR032675 Leucine-rich repeat domain superfamily [G3DSA:3.80.10.10] (1-72)
  IPR055357 At1g61320/AtMIF1, LRR domain [PF23622] (1-64)

Radius of gyration: 13.85 Å; Cα contacts (8 Å, |Δi|>4): 132; chains: 1; bounding box: 34×36×34 Å

Organism: NCBI:txid2094558

Nearest PDB structures (foldseek):
  5zsu-assembly1_A  TM=6.870E-01  e=2.138E+00  Homo sapiens
  5zsu-assembly1_F  TM=6.867E-01  e=2.581E+00  Homo sapiens
  4ufr-assembly1_A  TM=5.732E-01  e=3.116E+00  Homo sapiens

Mean predicted aligned error: 9.72 Å

Sequence (79 aa):
MRHLSLGTCKLRANNISVGRFSTLTNLVLCDVKFVGEVEPRLFSSCSKLESLTLERCFGFESLRFDPHDSFEDAGGEEV

Foldseek 3Di:
DAEDADELEEDELVPLPLAPQCNYQYYHYANYEYDDQHEPCSCVSNVNHNYDHDHNYYDCPNYDDDVPPPPPPPPDPDD